Protein AF-A0AAD7RVC2-F1 (afdb_monomer)

pLDDT: mean 73.89, std 21.53, range [32.38, 98.38]

Foldseek 3Di:
DDDPDDDDPDDDPPPPPPDPPPQDPVNVVVPPPPPPPDDPPCVVDVPDDDPVVVVVVVVVVVVVVCCVVCVVCVVCVVVVVCVVALCPDDLVPDDPVCSVVSVVQNPDPVVNVVRPDDPPVNVVVVVVVPPDPD

Organism: NCBI:txid143900

Solvent-accessible surface area (backbone atoms only — not comparable to full-atom values): 8767 Å² total; per-residue (Å²): 138,81,80,80,78,79,80,75,77,78,83,76,77,81,72,80,76,76,72,78,71,80,69,51,82,68,55,64,60,71,72,49,75,87,71,75,86,66,69,58,71,54,76,73,34,88,87,45,75,78,64,59,69,61,53,53,52,52,51,53,50,50,51,51,52,46,54,61,74,46,39,64,57,62,75,42,42,68,67,55,48,40,70,73,47,42,82,79,47,61,55,88,81,42,61,77,90,46,30,64,62,42,51,56,57,56,70,31,69,80,55,54,68,75,68,51,87,71,49,73,64,58,56,59,57,60,66,63,71,75,65,73,84,125

Radius of gyration: 27.3 Å; Cα contacts (8 Å, |Δi|>4): 31; chains: 1; bounding box: 53×58×80 Å

Structure (mmCIF, N/CA/C/O backbone):
data_AF-A0AAD7RVC2-F1
#
_entry.id   AF-A0AAD7RVC2-F1
#
loop_
_atom_site.group_PDB
_atom_site.id
_atom_site.type_symbol
_atom_site.label_atom_id
_atom_site.label_alt_id
_atom_site.label_comp_id
_atom_site.label_asym_id
_atom_site.label_entity_id
_atom_site.label_seq_id
_atom_site.pdbx_PDB_ins_code
_atom_site.Cartn_x
_atom_site.Cartn_y
_atom_site.Cartn_z
_atom_site.occupancy
_atom_site.B_iso_or_equiv
_atom_site.auth_seq_id
_atom_site.auth_comp_id
_atom_site.auth_asym_id
_atom_site.auth_atom_id
_atom_site.pdbx_PDB_model_num
ATOM 1 N N . MET A 1 1 ? -0.220 49.535 37.828 1.00 43.16 1 MET A N 1
ATOM 2 C CA . MET A 1 1 ? -0.982 48.339 37.415 1.00 43.16 1 MET A CA 1
ATOM 3 C C . MET A 1 1 ? -1.502 48.645 36.031 1.00 43.16 1 MET A C 1
ATOM 5 O O . MET A 1 1 ? -2.549 49.263 35.897 1.00 43.16 1 MET A O 1
ATOM 9 N N . ASP A 1 2 ? -0.683 48.342 35.033 1.00 43.41 2 ASP A N 1
ATOM 10 C CA . ASP A 1 2 ? -0.952 48.671 33.641 1.00 43.41 2 ASP A CA 1
ATOM 11 C C . ASP A 1 2 ? -1.855 47.604 33.025 1.00 43.41 2 ASP A C 1
ATOM 13 O O . ASP A 1 2 ? -1.628 46.401 33.162 1.00 43.41 2 ASP A O 1
ATOM 17 N N . VAL A 1 3 ? -2.928 48.071 32.396 1.00 48.81 3 VAL A N 1
ATOM 18 C CA . VAL A 1 3 ? -3.917 47.258 31.695 1.00 48.81 3 VAL A CA 1
ATOM 19 C C . VAL A 1 3 ? -3.242 46.684 30.450 1.00 48.81 3 VAL A C 1
ATOM 21 O O . VAL A 1 3 ? -2.951 47.426 29.512 1.00 48.81 3 VAL A O 1
ATOM 24 N N . LEU A 1 4 ? -2.981 45.372 30.423 1.00 48.66 4 LEU A N 1
ATOM 25 C CA . LEU A 1 4 ? -2.591 44.693 29.187 1.00 48.66 4 LEU A CA 1
ATOM 26 C C . LEU A 1 4 ? -3.752 44.798 28.189 1.00 48.66 4 LEU A C 1
ATOM 28 O O . LEU A 1 4 ? -4.751 4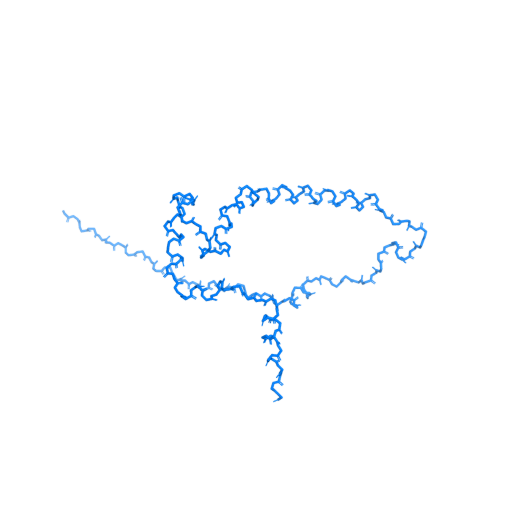4.089 28.299 1.00 48.66 4 LEU A O 1
ATOM 32 N N . SER A 1 5 ? -3.608 45.691 27.211 1.00 46.09 5 SER A N 1
ATOM 33 C CA . SER A 1 5 ? -4.418 45.674 25.995 1.00 46.09 5 SER A CA 1
ATOM 34 C C . SER A 1 5 ? -4.131 44.373 25.251 1.00 46.09 5 SER A C 1
ATOM 36 O O . SER A 1 5 ? -3.031 44.165 24.746 1.00 46.09 5 SER A O 1
ATOM 38 N N . SER A 1 6 ? -5.108 43.468 25.215 1.00 45.41 6 SER A N 1
ATOM 39 C CA . SER A 1 6 ? -5.046 42.277 24.374 1.00 45.41 6 SER A CA 1
ATOM 40 C C . SER A 1 6 ? -5.259 42.693 22.922 1.00 45.41 6 SER A C 1
ATOM 42 O O . SER A 1 6 ? -6.388 42.942 22.493 1.00 45.41 6 SER A O 1
ATOM 44 N N . GLU A 1 7 ? -4.178 42.798 22.161 1.00 41.50 7 GLU A N 1
ATOM 45 C CA . GLU A 1 7 ? -4.259 43.044 20.729 1.00 41.50 7 GLU A CA 1
ATOM 46 C C . GLU A 1 7 ? -4.761 41.767 20.040 1.00 41.50 7 GLU A C 1
ATOM 48 O O . GLU A 1 7 ? -4.089 40.736 20.008 1.00 41.50 7 GLU A O 1
ATOM 53 N N . VAL A 1 8 ? -6.008 41.801 19.566 1.00 46.41 8 VAL A N 1
ATOM 54 C CA . VAL A 1 8 ? -6.623 40.690 18.831 1.00 46.41 8 VAL A CA 1
ATOM 55 C C . VAL A 1 8 ? -5.911 40.573 17.479 1.00 46.41 8 VAL A C 1
ATOM 57 O O . VAL A 1 8 ? -5.953 41.530 16.701 1.00 46.41 8 VAL A O 1
ATOM 60 N N . PRO A 1 9 ? -5.274 39.434 17.150 1.00 44.94 9 PRO A N 1
ATOM 61 C CA . PRO A 1 9 ? -4.581 39.296 15.878 1.00 44.94 9 PRO A CA 1
ATOM 62 C C . PRO A 1 9 ? -5.586 39.405 14.718 1.00 44.94 9 PRO A C 1
ATOM 64 O O . PRO A 1 9 ? -6.698 38.868 14.808 1.00 44.94 9 PRO A O 1
ATOM 67 N N . PRO A 1 10 ? -5.232 40.080 13.610 1.00 41.91 10 PRO A N 1
ATOM 68 C CA . PRO A 1 10 ? -6.150 40.272 12.498 1.00 41.91 10 PRO A CA 1
ATOM 69 C C . PRO A 1 10 ? -6.574 38.917 11.921 1.00 41.91 10 PRO A C 1
ATOM 71 O O . PRO A 1 10 ? -5.740 38.075 11.578 1.00 41.91 10 PRO A O 1
ATOM 74 N N . LYS A 1 11 ? -7.892 38.706 11.793 1.00 45.38 11 LYS A N 1
ATOM 75 C CA . LYS A 1 11 ? -8.468 37.523 11.140 1.00 45.38 11 LYS A CA 1
ATOM 76 C C . LYS A 1 11 ? -7.938 37.434 9.709 1.00 45.38 11 LYS A C 1
ATOM 78 O O . LYS A 1 11 ? -8.370 38.171 8.823 1.00 45.38 11 LYS A O 1
ATOM 83 N N . LYS A 1 12 ? -7.005 36.509 9.485 1.00 44.69 12 LYS A N 1
ATOM 84 C CA . LYS A 1 12 ? -6.476 36.173 8.163 1.00 44.69 12 LYS A CA 1
ATOM 85 C C . LYS A 1 12 ? -7.646 35.667 7.315 1.00 44.69 12 LYS A C 1
ATOM 87 O O . LYS A 1 12 ? -8.194 34.599 7.585 1.00 44.69 12 LYS A O 1
ATOM 92 N N . LYS A 1 13 ? -8.077 36.461 6.329 1.00 44.22 13 LYS A N 1
ATOM 93 C CA . LYS A 1 13 ? -9.063 36.034 5.329 1.00 44.22 13 LYS A CA 1
ATOM 94 C C . LYS A 1 13 ? -8.536 34.746 4.692 1.00 44.22 13 LYS A C 1
ATOM 96 O O . LYS A 1 13 ? -7.493 34.767 4.045 1.00 44.22 13 LYS A O 1
ATOM 101 N N . ARG A 1 14 ? -9.240 33.628 4.896 1.00 37.78 14 ARG A N 1
ATOM 102 C CA . ARG A 1 14 ? -9.062 32.411 4.099 1.00 37.78 14 ARG A CA 1
ATOM 103 C C . ARG A 1 14 ? -9.484 32.760 2.675 1.00 37.78 14 ARG A C 1
ATOM 105 O O . ARG A 1 14 ? -10.665 32.714 2.349 1.00 37.78 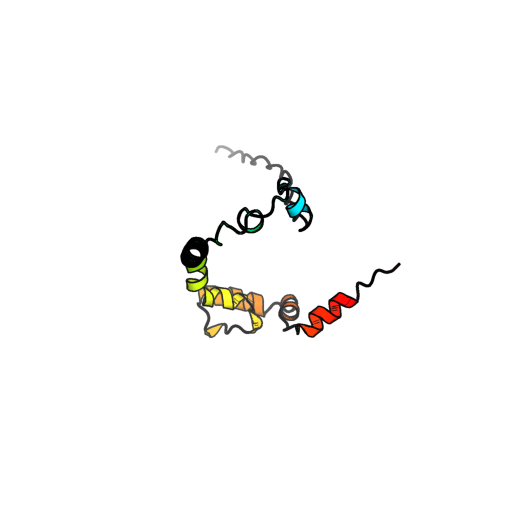14 ARG A O 1
ATOM 112 N N . THR A 1 15 ? -8.534 33.170 1.845 1.00 38.81 15 THR A N 1
ATOM 113 C CA . THR A 1 15 ? -8.695 33.064 0.398 1.00 38.81 15 THR A CA 1
ATOM 114 C C . THR A 1 15 ? -8.865 31.583 0.107 1.00 38.81 15 THR A C 1
ATOM 116 O O . THR A 1 15 ? -8.005 30.783 0.479 1.00 38.81 15 THR A O 1
ATOM 119 N N . GLY A 1 16 ? -10.019 31.214 -0.450 1.00 39.94 16 GLY A N 1
ATOM 120 C CA . GLY A 1 16 ? -10.294 29.853 -0.882 1.00 39.94 16 GLY A CA 1
ATOM 121 C C . GLY A 1 16 ? -9.184 29.415 -1.822 1.00 39.94 16 GLY A C 1
ATOM 122 O O . GLY A 1 16 ? -9.098 29.898 -2.948 1.00 39.94 16 GLY A O 1
ATOM 123 N N . GLY A 1 17 ? -8.301 28.552 -1.322 1.00 32.38 17 GLY A N 1
ATOM 124 C CA . GLY A 1 17 ? -7.421 27.775 -2.169 1.00 32.38 17 GLY A CA 1
ATOM 125 C C . GLY A 1 17 ? -8.327 26.883 -2.993 1.00 32.38 17 GLY A C 1
ATOM 126 O O . GLY A 1 17 ? -8.906 25.936 -2.468 1.00 32.38 17 GLY A O 1
ATOM 127 N N . LEU A 1 18 ? -8.519 27.273 -4.247 1.00 38.38 18 LEU A N 1
ATOM 128 C CA . LEU A 1 18 ? -9.112 26.452 -5.282 1.00 38.38 18 LEU A CA 1
ATOM 129 C C . LEU A 1 18 ? -8.345 25.126 -5.272 1.00 38.38 18 LEU A C 1
ATOM 131 O O . LEU A 1 18 ? -7.165 25.096 -5.620 1.00 38.38 18 LEU A O 1
ATOM 135 N N . PHE A 1 19 ? -8.978 24.053 -4.796 1.00 38.91 19 PHE A N 1
ATOM 136 C CA . PHE A 1 19 ? -8.470 22.711 -5.051 1.00 38.91 19 PHE A CA 1
ATOM 137 C C . PHE A 1 19 ? -8.288 22.608 -6.569 1.00 38.91 19 PHE A C 1
ATOM 139 O O . PHE A 1 19 ? -9.238 22.940 -7.285 1.00 38.91 19 PHE A O 1
ATOM 146 N N . PRO A 1 20 ? -7.110 22.214 -7.088 1.00 42.22 20 PRO A N 1
ATOM 147 C CA . PRO A 1 20 ? -7.002 21.918 -8.502 1.00 42.22 20 PRO A CA 1
ATOM 148 C C . PRO A 1 20 ? -8.021 20.817 -8.773 1.00 42.22 20 PRO A C 1
ATOM 150 O O . PRO A 1 20 ? -7.951 19.743 -8.172 1.00 42.22 20 PRO A O 1
ATOM 153 N N . SER A 1 21 ? -9.017 21.122 -9.602 1.00 52.19 21 SER A N 1
ATOM 154 C CA . SER A 1 21 ? -9.924 20.121 -10.140 1.00 52.19 21 SER A CA 1
ATOM 155 C C . SER A 1 21 ? -9.073 18.973 -10.663 1.00 52.19 21 SER A C 1
ATOM 157 O O . SER A 1 21 ? -8.106 19.218 -11.389 1.00 52.19 21 SER A O 1
ATOM 159 N N . LEU A 1 22 ? -9.402 17.744 -10.264 1.00 44.88 22 LEU A N 1
ATOM 160 C CA . LEU A 1 22 ? -8.828 16.551 -10.867 1.00 44.88 22 LEU A CA 1
ATOM 161 C C . LEU A 1 22 ? -9.040 16.685 -12.374 1.00 44.88 22 LEU A C 1
ATOM 163 O O . LEU A 1 22 ? -10.177 16.641 -12.841 1.00 44.88 22 LEU A O 1
ATOM 167 N N . LEU A 1 23 ? -7.960 16.958 -13.104 1.00 47.38 23 LEU A N 1
ATOM 168 C CA . LEU A 1 23 ? -7.991 17.007 -14.556 1.00 47.38 23 LEU A CA 1
ATOM 169 C C . LEU A 1 23 ? -8.524 15.655 -15.018 1.00 47.38 23 LEU A C 1
ATOM 171 O O . LEU A 1 23 ? -8.030 14.607 -14.585 1.00 47.38 23 LEU A O 1
ATOM 175 N N . SER A 1 24 ? -9.563 15.683 -15.849 1.00 52.81 24 SER A N 1
ATOM 176 C CA . SER A 1 24 ? -10.069 14.470 -16.474 1.00 52.81 24 SER A CA 1
ATOM 177 C C . SER A 1 24 ? -8.911 13.797 -17.217 1.00 52.81 24 SER A C 1
ATOM 179 O O . SER A 1 24 ? -8.012 14.473 -17.721 1.00 52.81 24 SER A O 1
ATOM 181 N N . SER A 1 25 ? -8.915 12.467 -17.345 1.00 44.81 25 SER A N 1
ATOM 182 C CA . SER A 1 25 ? -7.889 11.767 -18.144 1.00 44.81 25 SER A CA 1
ATOM 183 C C . SER A 1 25 ? -7.824 12.275 -19.595 1.00 44.81 25 SER A C 1
ATOM 185 O O . SER A 1 25 ? -6.802 12.128 -20.259 1.00 44.81 25 SER A O 1
ATOM 187 N N . THR A 1 26 ? -8.885 12.934 -20.068 1.00 51.16 26 THR A N 1
ATOM 188 C CA . THR A 1 26 ? -8.928 13.630 -21.359 1.00 51.16 26 THR A CA 1
ATOM 189 C C . THR A 1 26 ? -8.172 14.962 -21.365 1.00 51.16 26 THR A C 1
ATOM 191 O O . THR A 1 26 ? -7.596 15.320 -22.388 1.00 51.16 26 THR A O 1
ATOM 194 N N . ASP A 1 27 ? -8.116 15.680 -20.240 1.00 46.91 27 ASP A N 1
ATOM 195 C CA . ASP A 1 27 ? -7.414 16.967 -20.128 1.00 46.91 27 ASP A CA 1
ATOM 196 C C . ASP A 1 27 ? -5.890 16.785 -20.100 1.00 46.91 27 ASP A C 1
ATOM 198 O O . ASP A 1 27 ? -5.150 17.595 -20.655 1.00 46.91 27 ASP A O 1
ATOM 202 N N . LEU A 1 28 ? -5.407 15.670 -19.540 1.00 45.97 28 LEU A N 1
ATOM 203 C CA . LEU A 1 28 ? -3.991 15.286 -19.604 1.00 45.97 28 LEU A CA 1
ATOM 204 C C . LEU A 1 28 ? -3.512 15.012 -21.038 1.00 45.97 28 LEU A C 1
ATOM 206 O O . LEU A 1 28 ? -2.324 15.161 -21.314 1.00 45.97 28 LEU A O 1
ATOM 210 N N . LEU A 1 29 ? -4.418 14.649 -21.952 1.00 49.31 29 LEU A N 1
ATOM 211 C CA . LEU A 1 29 ? -4.084 14.376 -23.351 1.00 49.31 29 LEU A CA 1
ATOM 212 C C . LEU A 1 29 ? -3.901 15.663 -24.174 1.00 49.31 29 LEU A C 1
ATOM 214 O O . LEU A 1 29 ? -3.151 15.666 -25.147 1.00 49.31 29 LEU A O 1
ATOM 218 N N . LEU A 1 30 ? -4.563 16.756 -23.780 1.00 48.75 30 LEU A N 1
ATOM 219 C CA . 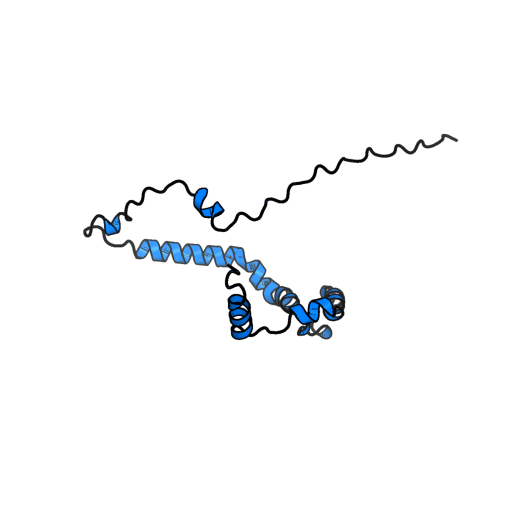LEU A 1 30 ? -4.524 18.046 -24.483 1.00 48.75 30 LEU A CA 1
ATOM 220 C C . LEU A 1 30 ? -3.318 18.916 -24.097 1.00 48.75 30 LEU A C 1
ATOM 222 O O . LEU A 1 30 ? -2.981 19.848 -24.826 1.00 48.75 30 LEU A O 1
ATOM 226 N N . GLN A 1 31 ? -2.647 18.607 -22.983 1.00 44.78 31 GLN A N 1
ATOM 227 C CA . GLN A 1 31 ? -1.419 19.291 -22.559 1.00 44.78 31 GLN A CA 1
ATOM 228 C C . GLN A 1 31 ? -0.140 18.687 -23.163 1.00 44.78 31 GLN A C 1
ATOM 230 O O . GLN A 1 31 ? 0.951 19.229 -22.966 1.00 44.78 31 GLN A O 1
ATOM 235 N N . ILE A 1 32 ? -0.252 17.569 -23.885 1.00 50.03 32 ILE A N 1
ATOM 236 C CA . ILE A 1 32 ? 0.865 16.977 -24.618 1.00 50.03 32 ILE A CA 1
ATOM 237 C C . ILE A 1 32 ? 1.031 17.808 -25.899 1.00 50.03 32 ILE A C 1
ATOM 239 O O . ILE A 1 32 ? 0.067 17.926 -26.660 1.00 50.03 32 ILE A O 1
ATOM 243 N N . PRO A 1 33 ? 2.205 18.417 -26.161 1.00 42.66 33 PRO A N 1
ATOM 244 C CA . PRO A 1 33 ? 2.422 19.120 -27.422 1.00 42.66 33 PRO A CA 1
ATOM 245 C C . PRO A 1 33 ? 2.105 18.154 -28.570 1.00 42.66 33 PRO A C 1
ATOM 247 O O . PRO A 1 33 ? 2.465 16.978 -28.450 1.00 42.66 33 PRO A O 1
ATOM 250 N N . PRO A 1 34 ? 1.442 18.597 -29.658 1.00 44.72 34 PRO A N 1
ATOM 251 C CA . PRO A 1 34 ? 1.103 17.720 -30.767 1.00 44.72 34 PRO A CA 1
ATOM 252 C C . PRO A 1 34 ? 2.405 17.138 -31.300 1.00 44.72 34 PRO A C 1
ATOM 254 O O . PRO A 1 34 ? 3.161 17.799 -32.008 1.00 44.72 34 PRO A O 1
ATOM 257 N N . THR A 1 35 ? 2.704 15.907 -30.897 1.00 49.09 35 THR A N 1
ATOM 258 C CA . THR A 1 35 ? 3.852 15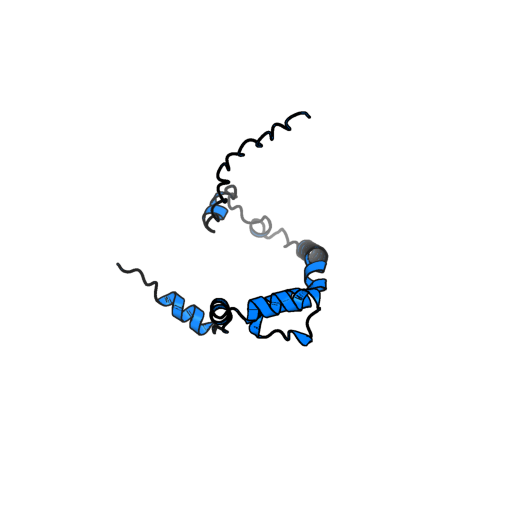.189 -31.411 1.00 49.09 35 THR A CA 1
ATOM 259 C C . THR A 1 35 ? 3.365 14.708 -32.759 1.00 49.09 35 THR A C 1
ATOM 261 O O . THR A 1 35 ? 2.648 13.715 -32.863 1.00 49.09 35 THR A O 1
ATOM 264 N N . ASN A 1 36 ? 3.644 15.516 -33.779 1.00 51.81 36 ASN A N 1
ATOM 265 C CA . ASN A 1 36 ? 3.665 15.123 -35.174 1.00 51.81 36 ASN A CA 1
ATOM 266 C C . ASN A 1 36 ? 4.112 13.662 -35.245 1.00 51.81 36 ASN A C 1
ATOM 268 O O . ASN A 1 36 ? 5.254 13.339 -34.925 1.00 51.81 36 ASN A O 1
ATOM 272 N N . THR A 1 37 ? 3.164 12.788 -35.573 1.00 55.16 37 THR A N 1
ATOM 273 C CA . THR A 1 37 ? 3.326 11.339 -35.605 1.00 55.16 37 THR A CA 1
ATOM 274 C C . THR A 1 37 ? 4.263 10.972 -36.752 1.00 55.16 37 THR A C 1
ATOM 276 O O . THR A 1 37 ? 3.838 10.527 -37.811 1.00 55.16 37 THR A O 1
ATOM 279 N N . SER A 1 38 ? 5.559 11.211 -36.577 1.00 61.56 38 SER A N 1
ATOM 280 C CA . SER A 1 38 ? 6.578 10.524 -37.349 1.00 61.56 38 SER A CA 1
ATOM 281 C C . SER A 1 38 ? 6.767 9.174 -36.672 1.00 61.56 38 SER A C 1
ATOM 283 O O . SER A 1 38 ? 7.100 9.137 -35.485 1.00 61.56 38 SER A O 1
ATOM 285 N N . LEU A 1 39 ? 6.545 8.082 -37.404 1.00 58.41 39 LEU A N 1
ATOM 286 C CA . LEU A 1 39 ? 6.900 6.736 -36.948 1.00 58.41 39 LEU A CA 1
ATOM 287 C C . LEU A 1 39 ? 8.332 6.759 -36.371 1.00 58.41 39 LEU A C 1
ATOM 289 O O . LEU A 1 39 ? 9.178 7.470 -36.919 1.00 58.41 39 LEU A O 1
ATOM 293 N N . PRO A 1 40 ? 8.647 6.073 -35.266 1.00 60.84 40 PRO A N 1
ATOM 294 C CA . PRO A 1 40 ? 10.013 6.031 -34.761 1.00 60.84 40 PRO A CA 1
ATOM 295 C C . PRO A 1 40 ? 10.996 5.593 -35.864 1.00 60.84 40 PRO A C 1
ATOM 297 O O . PRO A 1 40 ? 10.659 4.801 -36.736 1.00 60.84 40 PRO A O 1
ATOM 300 N N . VAL A 1 41 ? 12.222 6.129 -35.847 1.00 59.84 41 VAL A N 1
ATOM 301 C CA . VAL A 1 41 ? 13.226 6.009 -36.934 1.00 59.84 41 VAL A CA 1
ATOM 302 C C . VAL A 1 41 ? 13.464 4.566 -37.422 1.00 59.84 41 VAL A C 1
ATOM 304 O O . VAL A 1 41 ? 13.788 4.362 -38.589 1.00 59.84 41 VAL A O 1
ATOM 307 N N . TRP A 1 42 ? 13.261 3.564 -36.564 1.00 58.72 42 TRP A N 1
ATOM 308 C CA . TRP A 1 42 ? 13.382 2.140 -36.900 1.00 58.72 42 TRP A CA 1
ATOM 309 C C . TRP A 1 42 ? 12.217 1.585 -37.749 1.00 58.72 42 TRP A C 1
ATOM 311 O O . TRP A 1 42 ? 12.395 0.584 -38.432 1.00 58.72 42 TRP A O 1
ATOM 321 N N . GLU A 1 43 ? 11.047 2.231 -37.756 1.00 57.00 43 GLU A N 1
ATOM 322 C CA . GLU A 1 43 ? 9.914 1.904 -38.644 1.00 57.00 43 GLU A CA 1
ATOM 323 C C . GLU A 1 43 ? 10.013 2.616 -39.999 1.00 57.00 43 GLU A C 1
ATOM 325 O O . GLU A 1 43 ? 9.464 2.145 -40.992 1.00 57.00 43 GLU A O 1
ATOM 330 N N . GLN A 1 44 ? 10.725 3.747 -40.064 1.00 60.97 44 GLN A N 1
ATOM 331 C CA . GLN A 1 44 ? 10.881 4.530 -41.297 1.00 60.97 44 GLN A CA 1
ATOM 332 C C . GLN A 1 44 ? 12.009 4.024 -42.198 1.00 60.97 44 GLN A C 1
ATOM 334 O O . GLN A 1 44 ? 12.021 4.321 -43.392 1.00 60.97 44 GLN A O 1
ATOM 339 N N . ASN A 1 45 ? 12.962 3.268 -41.645 1.00 61.44 45 ASN A N 1
ATOM 340 C CA . ASN A 1 45 ? 14.068 2.699 -42.398 1.00 61.44 45 ASN A CA 1
ATOM 341 C C . ASN A 1 45 ? 14.378 1.267 -41.918 1.00 61.44 45 ASN A C 1
ATOM 343 O O . ASN A 1 45 ? 15.017 1.114 -40.875 1.00 61.44 45 ASN A O 1
ATOM 347 N N . PRO A 1 46 ? 14.015 0.218 -42.685 1.00 62.66 46 PRO A N 1
ATOM 348 C CA . PRO A 1 46 ? 14.266 -1.176 -42.304 1.00 62.66 46 PRO A CA 1
ATOM 349 C C . PRO A 1 46 ? 15.762 -1.529 -42.231 1.00 62.66 46 PRO A C 1
ATOM 351 O O . PRO A 1 46 ? 16.113 -2.615 -41.778 1.00 62.66 46 PRO A O 1
ATOM 354 N N . ALA A 1 47 ? 16.654 -0.629 -42.667 1.00 71.12 47 ALA A N 1
ATOM 355 C CA . ALA A 1 47 ? 18.099 -0.789 -42.542 1.00 71.12 47 ALA A CA 1
ATOM 356 C C . ALA A 1 47 ? 18.649 -0.413 -41.155 1.00 71.12 47 ALA A C 1
ATOM 358 O O . ALA A 1 47 ? 19.819 -0.687 -40.891 1.00 71.12 47 ALA A O 1
ATOM 359 N N . VAL A 1 48 ? 17.856 0.221 -40.281 1.00 71.25 48 VAL A N 1
ATOM 360 C CA . VAL A 1 48 ? 18.274 0.559 -38.912 1.00 71.25 48 VAL A CA 1
ATOM 361 C C . VAL A 1 48 ? 17.758 -0.523 -37.958 1.00 71.25 48 VAL A C 1
ATOM 363 O O . VAL A 1 48 ? 16.551 -0.600 -37.730 1.00 71.25 48 VAL A O 1
ATOM 366 N N . PRO A 1 49 ? 18.637 -1.363 -37.380 1.00 81.38 49 PRO A N 1
ATOM 367 C CA . PRO A 1 49 ? 18.222 -2.399 -36.442 1.00 81.38 49 PRO A CA 1
ATOM 368 C C . PRO A 1 49 ? 17.591 -1.800 -35.181 1.00 81.38 49 PRO A C 1
ATOM 370 O O . PRO A 1 49 ? 18.012 -0.745 -34.698 1.00 81.38 49 PRO A O 1
ATOM 373 N N . PHE A 1 50 ? 16.613 -2.503 -34.606 1.00 83.12 50 PHE A N 1
ATOM 374 C CA . PHE A 1 50 ? 16.047 -2.144 -33.307 1.00 83.12 50 PHE A CA 1
ATOM 375 C C . PHE A 1 50 ? 17.147 -2.135 -32.222 1.00 83.12 50 PHE A C 1
ATOM 377 O O . PHE A 1 50 ? 17.900 -3.108 -32.117 1.00 83.12 50 PHE A O 1
ATOM 384 N N . PRO A 1 51 ? 17.254 -1.082 -31.388 1.00 87.56 51 PRO A N 1
ATOM 385 C CA . PRO A 1 51 ? 18.346 -0.935 -30.427 1.00 87.56 51 PRO A CA 1
ATOM 386 C C . PRO A 1 51 ? 18.084 -1.727 -29.134 1.00 87.56 51 PRO A C 1
ATOM 388 O O . PRO A 1 51 ? 18.004 -1.152 -28.049 1.00 87.56 51 PRO A O 1
ATOM 391 N N . ALA A 1 52 ? 17.956 -3.052 -29.246 1.00 91.31 52 ALA A N 1
ATOM 392 C CA . ALA A 1 52 ? 17.588 -3.941 -28.140 1.00 91.31 52 ALA A CA 1
ATOM 393 C C . ALA A 1 52 ? 18.471 -3.759 -26.896 1.00 91.31 52 ALA A C 1
ATOM 395 O O . ALA A 1 52 ? 17.955 -3.672 -25.785 1.00 91.31 52 ALA A O 1
ATOM 396 N N . GLU A 1 53 ? 19.785 -3.632 -27.084 1.00 93.50 53 GLU A N 1
ATOM 397 C CA . GLU A 1 53 ? 20.753 -3.453 -25.994 1.00 93.50 53 GLU A CA 1
ATOM 398 C C . GLU A 1 53 ? 20.477 -2.181 -25.182 1.00 93.50 53 GLU A C 1
ATOM 400 O O . GLU A 1 53 ? 20.411 -2.235 -23.955 1.00 93.50 53 GLU A O 1
ATOM 405 N N . LYS A 1 54 ? 20.209 -1.055 -25.858 1.00 92.56 54 LYS A N 1
ATOM 406 C CA . LYS A 1 54 ? 19.873 0.214 -25.193 1.00 92.56 54 LYS A CA 1
ATOM 407 C C . LYS A 1 54 ? 18.541 0.135 -24.454 1.00 92.56 54 LYS A C 1
ATOM 409 O O . LYS A 1 54 ? 18.384 0.742 -23.400 1.00 92.56 54 LYS A O 1
ATOM 414 N N . CYS A 1 55 ? 17.570 -0.597 -25.000 1.00 96.25 55 CYS A N 1
ATOM 415 C CA . CYS A 1 55 ? 16.290 -0.813 -24.328 1.00 96.25 55 CYS A CA 1
ATOM 416 C C . CYS A 1 55 ? 16.457 -1.649 -23.054 1.00 96.25 55 CYS A C 1
ATOM 418 O O . CYS A 1 55 ? 15.879 -1.303 -22.028 1.00 96.25 55 CYS A O 1
ATOM 420 N N . VAL A 1 56 ? 17.260 -2.716 -23.101 1.00 96.94 56 VAL A N 1
ATOM 421 C CA . VAL A 1 56 ? 17.569 -3.540 -21.922 1.00 96.94 56 VAL A CA 1
ATOM 422 C C . VAL A 1 56 ? 18.281 -2.708 -20.855 1.00 96.94 56 VAL A C 1
ATOM 424 O O . VAL A 1 56 ? 17.868 -2.729 -19.697 1.00 96.94 56 VAL A O 1
ATOM 427 N N . GLU A 1 57 ? 19.286 -1.922 -21.243 1.00 97.88 57 GLU A N 1
ATOM 428 C CA . GLU A 1 57 ? 19.992 -1.011 -20.335 1.00 97.88 57 GLU A CA 1
ATOM 429 C C . GLU A 1 57 ? 19.030 -0.012 -19.673 1.00 97.88 57 GLU A C 1
ATOM 431 O O . GLU A 1 57 ? 19.014 0.122 -18.448 1.00 97.88 57 GLU A O 1
ATOM 436 N N . ALA A 1 58 ? 18.164 0.632 -20.461 1.00 97.56 58 ALA A N 1
ATOM 437 C CA . ALA A 1 58 ? 17.179 1.578 -19.947 1.00 97.56 58 ALA A CA 1
ATOM 438 C C . ALA A 1 58 ? 16.187 0.927 -18.966 1.00 97.56 58 ALA A C 1
ATOM 440 O O . ALA A 1 58 ? 15.822 1.540 -17.960 1.00 97.56 58 ALA A O 1
ATOM 441 N N . LEU A 1 59 ? 15.761 -0.314 -19.225 1.00 98.31 59 LEU A N 1
ATOM 442 C CA . LEU A 1 59 ? 14.867 -1.057 -18.333 1.00 98.31 59 LEU A CA 1
ATOM 443 C C . LEU A 1 59 ? 15.550 -1.437 -17.015 1.00 98.31 59 LEU A C 1
ATOM 445 O O . LEU A 1 59 ? 14.936 -1.292 -15.956 1.00 98.31 59 LEU A O 1
ATOM 449 N N . GLU A 1 60 ? 16.809 -1.873 -17.051 1.00 98.38 60 GLU A N 1
ATOM 450 C CA . GLU A 1 60 ? 17.563 -2.180 -15.830 1.00 98.38 60 GLU A CA 1
ATOM 451 C C . GLU A 1 60 ? 17.836 -0.917 -15.002 1.00 98.38 60 GLU A C 1
ATOM 453 O O . GLU A 1 60 ? 17.655 -0.930 -13.781 1.00 98.38 60 GLU A O 1
ATOM 458 N N . MET A 1 61 ? 18.156 0.209 -15.649 1.00 98.19 61 MET A N 1
ATOM 459 C CA . MET A 1 61 ? 18.251 1.506 -14.970 1.00 98.19 61 MET A CA 1
ATOM 460 C C . MET A 1 61 ? 16.924 1.903 -14.315 1.00 98.19 61 MET A C 1
ATOM 462 O O . MET A 1 61 ? 16.894 2.272 -13.140 1.00 98.19 61 MET A O 1
ATOM 466 N N . LEU A 1 62 ? 15.809 1.794 -15.043 1.00 98.19 62 LEU A N 1
ATOM 467 C CA . LEU A 1 62 ? 14.486 2.137 -14.519 1.00 98.19 62 LEU A CA 1
ATOM 468 C C . LEU A 1 62 ? 14.104 1.260 -13.319 1.00 98.19 62 LEU A C 1
ATOM 470 O O . LEU A 1 62 ? 13.568 1.756 -12.325 1.00 98.19 62 LEU A O 1
ATOM 474 N N . LYS A 1 63 ? 14.410 -0.036 -13.390 1.00 97.69 63 LYS A N 1
ATOM 475 C CA . LYS A 1 63 ? 14.201 -0.991 -12.300 1.00 97.69 63 LYS A CA 1
ATOM 476 C C . LYS A 1 63 ? 15.040 -0.639 -11.073 1.00 97.69 63 LYS A C 1
ATOM 478 O O . LYS A 1 63 ? 14.511 -0.673 -9.961 1.00 97.69 63 LYS A O 1
ATOM 483 N N . ALA A 1 64 ? 16.307 -0.267 -11.253 1.00 97.69 64 ALA A N 1
ATOM 484 C CA . ALA A 1 64 ? 17.164 0.185 -10.158 1.00 97.69 64 ALA A CA 1
ATOM 485 C C . ALA A 1 64 ? 16.603 1.455 -9.495 1.00 97.69 64 ALA A C 1
ATOM 487 O O . ALA A 1 64 ? 16.468 1.509 -8.270 1.00 97.69 64 ALA A O 1
ATOM 488 N N . GLU A 1 65 ? 16.175 2.430 -10.298 1.00 98.00 65 GLU A N 1
ATOM 489 C CA . GLU A 1 65 ? 15.534 3.661 -9.826 1.00 98.00 65 GLU A CA 1
ATOM 490 C C . GLU A 1 65 ? 14.232 3.392 -9.061 1.00 98.00 65 GLU A C 1
ATOM 492 O O . GLU A 1 65 ? 13.970 4.015 -8.030 1.00 98.00 65 GLU A O 1
ATOM 497 N N . PHE A 1 66 ? 13.399 2.453 -9.518 1.00 97.44 66 PHE A N 1
ATOM 498 C CA . PHE A 1 66 ? 12.220 2.017 -8.762 1.00 97.44 66 PHE A CA 1
ATOM 499 C C . PHE A 1 66 ? 12.600 1.335 -7.449 1.00 97.44 66 PHE A C 1
ATOM 501 O O . PHE A 1 66 ? 12.003 1.639 -6.416 1.00 97.44 66 PHE A O 1
ATOM 508 N N . GLY A 1 67 ? 13.620 0.477 -7.453 1.00 96.44 67 GLY A N 1
ATOM 509 C CA . GLY A 1 67 ? 14.122 -0.158 -6.237 1.00 96.44 67 GLY A CA 1
ATOM 510 C C . GLY A 1 67 ? 14.571 0.860 -5.185 1.00 96.44 67 GLY A C 1
ATOM 511 O O . GLY A 1 67 ? 14.288 0.688 -4.001 1.00 96.44 67 GLY A O 1
ATOM 512 N N . VAL A 1 68 ? 15.220 1.951 -5.603 1.00 96.88 68 VAL A N 1
ATOM 513 C CA . VAL A 1 68 ? 15.615 3.043 -4.701 1.00 96.88 68 VAL A CA 1
ATOM 514 C C . VAL A 1 68 ? 14.399 3.845 -4.240 1.00 96.88 68 VAL A C 1
ATOM 516 O O . VAL A 1 68 ? 14.185 3.968 -3.032 1.00 96.88 68 VAL A O 1
ATOM 519 N N . ARG A 1 69 ? 13.577 4.347 -5.171 1.00 96.12 69 ARG A N 1
ATOM 520 C CA . ARG A 1 69 ? 12.430 5.218 -4.859 1.00 96.12 69 ARG A CA 1
ATOM 521 C C . ARG A 1 69 ? 11.384 4.543 -3.974 1.00 96.12 69 ARG A C 1
ATOM 523 O O . ARG A 1 69 ? 10.829 5.188 -3.090 1.00 96.12 69 ARG A O 1
ATOM 530 N N . PHE A 1 70 ? 11.141 3.249 -4.167 1.00 95.62 70 PHE A N 1
ATOM 531 C CA . PHE A 1 70 ? 10.120 2.497 -3.431 1.00 95.62 70 PHE A CA 1
ATOM 532 C C . PHE A 1 70 ? 10.677 1.650 -2.284 1.00 95.62 70 PHE A C 1
ATOM 534 O O . PHE A 1 70 ? 9.936 0.873 -1.673 1.00 95.62 70 PHE A O 1
ATOM 541 N N . ARG A 1 71 ? 11.962 1.811 -1.946 1.00 96.00 71 ARG A N 1
ATOM 542 C CA . ARG A 1 71 ? 12.589 1.100 -0.825 1.00 96.00 71 ARG A CA 1
ATOM 543 C C . ARG A 1 71 ? 11.833 1.329 0.476 1.00 96.00 71 ARG A C 1
ATOM 545 O O . ARG A 1 71 ? 11.551 0.378 1.194 1.00 96.00 71 ARG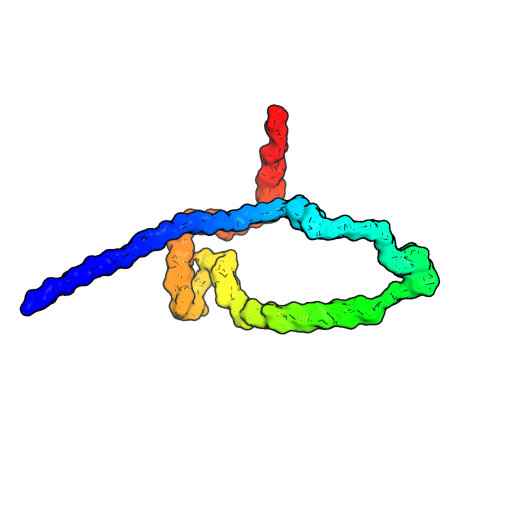 A O 1
ATOM 552 N N . GLN A 1 72 ? 11.481 2.581 0.762 1.00 94.25 72 GLN A N 1
ATOM 553 C CA . GLN A 1 72 ? 10.827 2.921 2.021 1.00 94.25 72 GLN A CA 1
ATOM 554 C C . GLN A 1 72 ? 9.424 2.310 2.117 1.00 94.25 72 GLN A C 1
ATOM 556 O O . GLN A 1 72 ? 9.035 1.864 3.191 1.00 94.25 72 GLN A O 1
ATOM 561 N N . LEU A 1 73 ? 8.694 2.202 1.001 1.00 92.94 73 LEU A N 1
ATOM 562 C CA . LEU A 1 73 ? 7.405 1.504 0.984 1.00 92.94 73 LEU A CA 1
ATOM 563 C C . LEU A 1 73 ? 7.568 0.015 1.299 1.00 92.94 73 LEU A C 1
ATOM 565 O O . LEU A 1 73 ? 6.762 -0.534 2.035 1.00 92.94 73 LEU A O 1
ATOM 569 N N . HIS A 1 74 ? 8.628 -0.625 0.792 1.00 92.69 74 HIS A N 1
ATOM 570 C CA . HIS A 1 74 ? 8.932 -2.018 1.127 1.00 92.69 74 HIS A CA 1
ATOM 571 C C . HIS A 1 74 ? 9.306 -2.193 2.599 1.00 92.69 74 HIS A C 1
ATOM 573 O O . HIS A 1 74 ? 8.846 -3.139 3.233 1.00 92.69 74 HIS A O 1
ATOM 579 N N . VAL A 1 75 ? 10.117 -1.280 3.142 1.00 95.19 75 VAL A N 1
ATOM 580 C CA . VAL A 1 75 ? 10.503 -1.295 4.561 1.00 95.19 75 VAL A CA 1
ATOM 581 C C . VAL A 1 75 ? 9.270 -1.200 5.458 1.00 95.19 75 VAL A C 1
ATOM 583 O O . VAL A 1 75 ? 9.194 -1.938 6.431 1.00 95.19 75 VAL A O 1
ATOM 586 N N . ASN A 1 76 ? 8.295 -0.360 5.095 1.00 92.31 76 ASN A N 1
ATOM 587 C CA . ASN A 1 76 ? 7.078 -0.137 5.884 1.00 92.31 76 ASN A CA 1
ATOM 588 C C . ASN A 1 76 ? 5.872 -0.943 5.371 1.00 92.31 76 ASN A C 1
ATOM 590 O O . ASN A 1 76 ? 4.719 -0.598 5.630 1.00 92.31 76 ASN A O 1
ATOM 594 N N . ALA A 1 77 ? 6.103 -1.987 4.568 1.00 92.31 77 ALA A N 1
ATOM 595 C CA . ALA A 1 77 ? 5.018 -2.698 3.897 1.00 92.31 77 ALA A CA 1
ATOM 596 C C . ALA A 1 77 ? 4.069 -3.379 4.891 1.00 92.31 77 ALA A C 1
ATOM 598 O O . ALA A 1 77 ? 2.887 -3.539 4.592 1.00 92.31 77 ALA A O 1
ATOM 599 N N . LYS A 1 78 ? 4.575 -3.792 6.058 1.00 90.31 78 LYS A N 1
ATOM 600 C CA . LYS A 1 78 ? 3.762 -4.424 7.101 1.00 90.31 78 LYS A CA 1
ATOM 601 C C . LYS A 1 78 ? 2.828 -3.409 7.748 1.00 90.31 78 LYS A C 1
ATOM 603 O O . LYS A 1 78 ? 1.637 -3.672 7.848 1.00 90.31 78 LYS A O 1
ATOM 608 N N . GLU A 1 79 ? 3.352 -2.243 8.101 1.00 91.56 79 GLU A N 1
ATOM 609 C CA . GLU A 1 79 ? 2.609 -1.138 8.699 1.00 91.56 79 GLU A CA 1
ATOM 610 C C . GLU A 1 79 ? 1.558 -0.609 7.720 1.00 91.56 79 GLU A C 1
ATOM 612 O O . GLU A 1 79 ? 0.395 -0.473 8.080 1.00 91.56 79 GLU A O 1
ATOM 617 N N . ILE A 1 80 ? 1.925 -0.410 6.448 1.00 91.69 80 ILE A N 1
ATOM 618 C CA . ILE A 1 80 ? 0.987 0.007 5.393 1.00 91.69 80 ILE A CA 1
ATOM 619 C C . ILE A 1 80 ? -0.155 -1.011 5.238 1.00 91.69 80 ILE A C 1
ATOM 621 O O . ILE A 1 80 ? -1.310 -0.626 5.056 1.00 91.69 80 ILE A O 1
ATOM 625 N N . ARG A 1 81 ? 0.143 -2.314 5.330 1.00 90.94 81 ARG A N 1
ATOM 626 C CA . ARG A 1 81 ? -0.865 -3.379 5.201 1.00 90.94 81 ARG A CA 1
ATOM 627 C C . ARG A 1 81 ? -1.888 -3.393 6.332 1.00 90.94 81 ARG A C 1
ATOM 629 O O . ARG A 1 81 ? -3.018 -3.793 6.063 1.00 90.94 81 ARG A O 1
ATOM 636 N N . LEU A 1 82 ? -1.544 -2.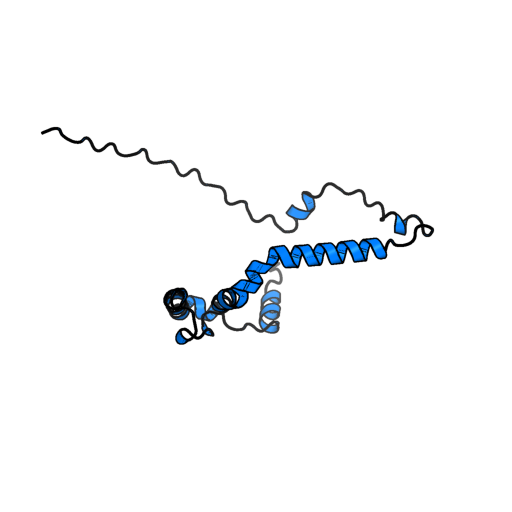927 7.537 1.00 92.69 82 LEU A N 1
ATOM 637 C CA . LEU A 1 82 ? -2.509 -2.801 8.640 1.00 92.69 82 LEU A CA 1
ATOM 638 C C . LEU A 1 82 ? -3.698 -1.918 8.238 1.00 92.69 82 LEU A C 1
ATOM 640 O O . LEU A 1 82 ? -4.839 -2.213 8.575 1.00 92.69 82 LEU A O 1
ATOM 644 N N . PHE A 1 83 ? -3.440 -0.883 7.438 1.00 91.12 83 PHE A N 1
ATOM 645 C CA . PHE A 1 83 ? -4.453 0.071 6.991 1.00 91.12 83 PHE A CA 1
ATOM 646 C C . PHE A 1 83 ? -5.066 -0.274 5.628 1.00 91.12 83 PHE A C 1
ATOM 648 O O . PHE A 1 83 ? -6.021 0.376 5.207 1.00 91.12 83 PHE A O 1
ATOM 655 N N . GLN A 1 84 ? -4.565 -1.307 4.937 1.00 89.56 84 GLN A N 1
ATOM 656 C CA . GLN A 1 84 ? -5.175 -1.795 3.695 1.00 89.56 84 GLN A CA 1
ATOM 657 C C . GLN A 1 84 ? -6.557 -2.407 3.962 1.00 89.56 84 GLN A C 1
ATOM 659 O O . GLN A 1 84 ? -7.479 -2.228 3.168 1.00 89.56 84 GLN A O 1
ATOM 664 N N . ASN A 1 85 ? -6.696 -3.133 5.070 1.00 90.56 85 ASN A N 1
ATOM 665 C CA . ASN A 1 85 ? -7.986 -3.537 5.609 1.00 90.56 85 ASN A CA 1
ATOM 666 C C . ASN A 1 85 ? -7.877 -3.614 7.142 1.00 90.56 85 ASN A C 1
ATOM 668 O O . ASN A 1 85 ? -7.451 -4.645 7.669 1.00 90.56 85 ASN A O 1
ATOM 672 N N . PRO A 1 86 ? -8.261 -2.546 7.862 1.00 92.56 86 PRO A N 1
ATOM 673 C CA . PRO A 1 86 ? -8.109 -2.503 9.310 1.00 92.56 86 PRO A CA 1
ATOM 674 C C . PRO A 1 86 ? -8.986 -3.538 10.018 1.00 92.56 86 PRO A C 1
ATOM 676 O O . PRO A 1 86 ? -8.632 -3.952 11.109 1.00 92.56 86 PRO A O 1
ATOM 679 N N . PHE A 1 87 ? -10.076 -4.024 9.410 1.00 92.88 87 PHE A N 1
ATOM 680 C CA . PHE A 1 87 ? -11.014 -4.974 10.031 1.00 92.88 87 PHE A CA 1
ATOM 681 C C . PHE A 1 87 ? -10.515 -6.420 10.093 1.00 92.88 87 PHE A C 1
ATOM 683 O O . PHE A 1 87 ? -11.126 -7.242 10.771 1.00 92.88 87 PHE A O 1
ATOM 690 N N . VAL A 1 88 ? -9.438 -6.742 9.374 1.00 91.38 88 VAL A N 1
ATOM 691 C CA . VAL A 1 88 ? -8.791 -8.067 9.423 1.00 91.38 88 VAL A CA 1
ATOM 692 C C . VAL A 1 88 ? -7.425 -8.023 10.107 1.00 91.38 88 VAL A C 1
ATOM 694 O O . VAL A 1 88 ? -6.769 -9.056 10.212 1.00 91.38 88 VAL A O 1
ATOM 697 N N . ALA A 1 89 ? -6.977 -6.840 10.535 1.00 92.62 89 ALA A N 1
ATOM 698 C CA . ALA A 1 89 ? -5.733 -6.678 11.268 1.00 92.62 89 ALA A CA 1
ATOM 699 C C . ALA A 1 89 ? -5.917 -7.113 12.729 1.00 92.62 89 ALA A C 1
ATOM 701 O O . ALA A 1 89 ? -6.896 -6.736 13.374 1.00 92.62 89 ALA A O 1
ATOM 702 N N . ASP A 1 90 ? -4.959 -7.875 13.253 1.00 94.12 90 ASP A N 1
ATOM 703 C CA . ASP A 1 90 ? -4.900 -8.190 14.677 1.00 94.12 90 ASP A CA 1
ATOM 704 C C . ASP A 1 90 ? -4.322 -6.988 15.441 1.00 94.12 90 ASP A C 1
ATOM 706 O O . ASP A 1 90 ? -3.196 -6.551 15.180 1.00 94.12 90 ASP A O 1
ATOM 710 N N . ILE A 1 91 ? -5.114 -6.423 16.357 1.00 94.12 91 ILE A N 1
ATOM 711 C CA . ILE A 1 91 ? -4.708 -5.272 17.170 1.00 94.12 91 ILE A CA 1
ATOM 712 C C . ILE A 1 91 ? -3.582 -5.674 18.128 1.00 94.12 91 ILE A C 1
ATOM 714 O O . ILE A 1 91 ? -2.651 -4.893 18.321 1.00 94.12 91 ILE A O 1
ATOM 718 N N . ASP A 1 92 ? -3.619 -6.883 18.689 1.00 94.00 92 ASP A N 1
ATOM 719 C CA . ASP A 1 92 ? -2.663 -7.305 19.716 1.00 94.00 92 ASP A CA 1
ATOM 720 C C . ASP A 1 92 ? -1.268 -7.571 19.123 1.00 94.00 92 ASP A C 1
ATOM 722 O O . ASP A 1 92 ? -0.251 -7.375 19.793 1.00 94.00 92 ASP A O 1
ATOM 726 N N . GLU A 1 93 ? -1.201 -7.950 17.842 1.00 93.50 93 GLU A N 1
ATOM 727 C CA . GLU A 1 93 ? 0.056 -8.137 17.104 1.00 93.50 93 GLU A CA 1
ATOM 728 C C . GLU A 1 93 ? 0.625 -6.833 16.514 1.00 93.50 93 GLU A C 1
ATOM 730 O O . GLU A 1 93 ? 1.804 -6.775 16.137 1.00 93.50 93 GLU A O 1
ATOM 735 N N . ALA A 1 94 ? -0.180 -5.770 16.418 1.00 93.56 94 ALA A N 1
ATOM 736 C CA . ALA A 1 94 ? 0.263 -4.486 15.885 1.00 93.56 94 ALA A CA 1
ATOM 737 C C . ALA A 1 94 ? 1.211 -3.759 16.855 1.00 93.56 94 ALA A C 1
ATOM 739 O O . ALA A 1 94 ? 1.124 -3.890 18.077 1.00 93.56 94 ALA A O 1
ATOM 740 N N . GLN A 1 95 ? 2.107 -2.926 16.310 1.00 94.31 95 GLN A N 1
ATOM 741 C CA . GLN A 1 95 ? 2.946 -2.050 17.136 1.00 94.31 95 GLN A CA 1
ATOM 742 C C . GLN A 1 95 ? 2.064 -1.163 18.033 1.00 94.31 95 GLN A C 1
ATOM 744 O O . GLN A 1 95 ? 1.094 -0.592 17.524 1.00 94.31 95 GLN A O 1
ATOM 749 N N . PRO A 1 96 ? 2.417 -0.958 19.319 1.00 95.56 96 PRO A N 1
ATOM 750 C CA . PRO A 1 96 ? 1.603 -0.182 20.261 1.00 95.56 96 PRO A CA 1
ATOM 751 C C . PRO A 1 96 ? 1.219 1.218 19.766 1.00 95.56 96 PRO A C 1
ATOM 753 O O . PRO A 1 96 ? 0.146 1.718 20.089 1.00 95.56 96 PRO A O 1
ATOM 756 N N . SER A 1 97 ? 2.065 1.838 18.938 1.00 95.31 97 SER A N 1
ATOM 757 C CA . SER A 1 97 ? 1.802 3.145 18.327 1.00 95.31 97 SER A CA 1
ATOM 758 C C . SER A 1 97 ? 0.587 3.172 17.394 1.00 95.31 97 SER A C 1
ATOM 760 O O . SER A 1 97 ? 0.044 4.247 17.173 1.00 95.31 97 SER A O 1
ATOM 762 N N . TYR A 1 98 ? 0.170 2.026 16.850 1.00 95.56 98 TYR A N 1
ATOM 763 C CA . TYR A 1 98 ? -0.951 1.915 15.910 1.00 95.56 98 TYR A CA 1
ATOM 764 C C . TYR A 1 98 ? -2.193 1.256 16.516 1.00 95.56 98 TYR A C 1
ATOM 766 O O . TYR A 1 98 ? -3.261 1.327 15.919 1.00 95.56 98 TYR A O 1
ATOM 774 N N . GLN A 1 99 ? -2.090 0.628 17.693 1.00 96.56 99 GLN A N 1
ATOM 775 C CA . GLN A 1 99 ? -3.201 -0.134 18.280 1.00 96.56 99 GLN A CA 1
ATOM 776 C C . GLN A 1 99 ? -4.440 0.730 18.533 1.00 96.56 99 GLN A C 1
ATOM 778 O O . GLN A 1 99 ? -5.556 0.301 18.256 1.00 96.56 99 GLN A O 1
ATOM 783 N N . PHE A 1 100 ? -4.248 1.963 19.010 1.00 96.81 100 PHE A N 1
ATOM 784 C CA . PHE A 1 100 ? -5.358 2.885 19.252 1.00 96.81 100 PHE A CA 1
ATOM 785 C C . PHE A 1 100 ? -6.053 3.302 17.946 1.00 96.81 100 PHE A C 1
ATOM 787 O O . PHE A 1 100 ? -7.273 3.231 17.857 1.00 96.81 100 PHE A O 1
ATOM 794 N N . GLU A 1 101 ? -5.280 3.649 16.913 1.00 95.38 101 GLU A N 1
ATOM 795 C CA . GLU A 1 101 ? -5.815 4.021 15.596 1.00 95.38 101 GLU A CA 1
ATOM 796 C C . GLU A 1 101 ? -6.565 2.852 14.940 1.00 95.38 101 GLU A C 1
ATOM 798 O O . GLU A 1 101 ? -7.655 3.027 14.395 1.00 95.38 101 GLU A O 1
ATOM 803 N N . LEU A 1 102 ? -6.028 1.631 15.043 1.00 96.19 102 LEU A N 1
ATOM 804 C CA . LEU A 1 102 ? -6.705 0.429 14.558 1.00 96.19 102 LEU A CA 1
ATOM 805 C C . LEU A 1 102 ? -8.008 0.166 15.314 1.00 96.19 102 LEU A C 1
ATOM 807 O O . LEU A 1 102 ? -9.016 -0.131 14.678 1.00 96.19 102 LEU A O 1
ATOM 811 N N . ALA A 1 103 ? -8.017 0.318 16.640 1.00 96.06 103 ALA A N 1
ATOM 812 C CA . ALA A 1 103 ? -9.228 0.161 17.438 1.00 96.06 103 ALA A CA 1
ATOM 813 C C . ALA A 1 103 ? -10.312 1.178 17.038 1.00 96.06 103 ALA A C 1
ATOM 815 O O . ALA A 1 103 ? -11.478 0.810 16.892 1.00 96.06 103 ALA A O 1
ATOM 816 N N . GLU A 1 104 ? -9.935 2.438 16.800 1.00 95.69 104 GLU A N 1
ATOM 817 C CA . GLU A 1 104 ? -10.859 3.473 16.322 1.00 95.69 104 GLU A CA 1
ATOM 818 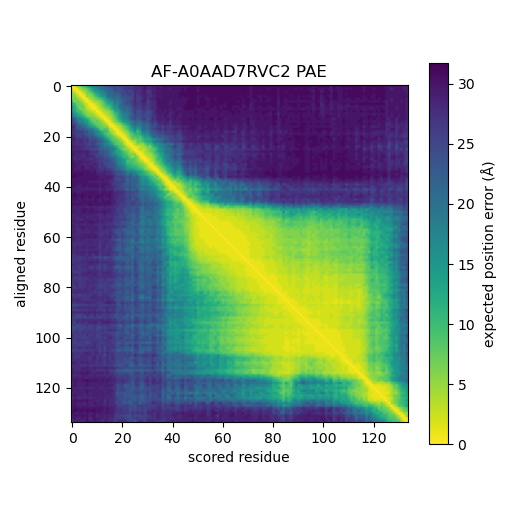C C . GLU A 1 104 ? -11.445 3.132 14.945 1.00 95.69 104 GLU A C 1
ATOM 820 O O . GLU A 1 104 ? -12.660 3.229 14.752 1.00 95.69 104 GLU A O 1
ATOM 825 N N . LEU A 1 105 ? -10.611 2.685 13.999 1.00 95.06 105 LEU A N 1
ATOM 826 C CA . LEU A 1 105 ? -11.059 2.285 12.661 1.00 95.06 105 LEU A CA 1
ATOM 827 C C . LEU A 1 105 ? -11.982 1.061 12.702 1.00 95.06 105 LEU A C 1
ATOM 829 O O . LEU A 1 105 ? -13.026 1.059 12.045 1.00 95.06 105 LEU A O 1
ATOM 833 N N . GLN A 1 106 ? -11.628 0.037 13.483 1.00 94.44 106 GLN A N 1
ATOM 834 C CA . GLN A 1 106 ? -12.413 -1.194 13.609 1.00 94.44 106 GLN A CA 1
ATOM 835 C C . GLN A 1 106 ? -13.765 -0.976 14.304 1.00 94.44 106 GLN A C 1
ATOM 837 O O . GLN A 1 106 ? -14.717 -1.707 14.029 1.00 94.44 106 GLN A O 1
ATOM 842 N N . ASN A 1 107 ? -13.871 0.044 15.159 1.00 94.75 107 ASN A N 1
ATOM 843 C CA . ASN A 1 107 ? -15.112 0.422 15.837 1.00 94.75 107 ASN A CA 1
ATOM 844 C C . ASN A 1 107 ? -16.046 1.300 14.971 1.00 94.75 107 ASN A C 1
ATOM 846 O O . ASN A 1 107 ? -17.107 1.724 15.429 1.00 94.75 107 ASN A O 1
ATOM 850 N N . CYS A 1 108 ? -15.671 1.607 13.725 1.00 93.56 108 CYS A N 1
ATOM 851 C CA . CYS A 1 108 ? -16.477 2.421 12.818 1.00 93.56 108 CYS A CA 1
ATOM 852 C C . CYS A 1 108 ? -17.322 1.552 11.870 1.00 93.56 108 CYS A C 1
ATOM 854 O O . CYS A 1 108 ? -16.868 1.139 10.799 1.00 93.56 108 CYS A O 1
ATOM 856 N N . ASP A 1 109 ? -18.591 1.329 12.226 1.00 88.56 109 ASP A N 1
ATOM 857 C CA . ASP A 1 109 ? -19.526 0.517 11.428 1.00 88.56 109 ASP A CA 1
ATOM 858 C C . ASP A 1 109 ? -19.738 1.054 10.003 1.00 88.56 109 ASP A C 1
ATOM 860 O O . ASP A 1 109 ? -19.887 0.277 9.062 1.00 88.56 109 ASP A O 1
ATOM 864 N N . VAL A 1 110 ? -19.684 2.379 9.820 1.00 88.81 110 VAL A N 1
ATOM 865 C CA . VAL A 1 110 ? -19.808 3.025 8.499 1.00 88.81 110 VAL A CA 1
ATOM 866 C C . VAL A 1 110 ? -18.678 2.595 7.564 1.00 88.81 110 VAL A C 1
ATOM 868 O O . VAL A 1 110 ? -18.900 2.386 6.373 1.00 88.81 110 VAL A O 1
ATOM 871 N N . LEU A 1 111 ? -17.460 2.452 8.096 1.00 86.12 111 LEU A N 1
ATOM 872 C CA . LEU A 1 111 ? -16.311 2.016 7.308 1.00 86.12 111 LEU A CA 1
ATOM 873 C C . LEU A 1 111 ? -16.364 0.514 7.035 1.00 86.12 111 LEU A C 1
ATOM 875 O O . LEU A 1 111 ? -15.960 0.087 5.959 1.00 86.12 111 LEU A O 1
ATOM 879 N N . LYS A 1 112 ? -16.906 -0.292 7.949 1.00 87.12 112 LYS A N 1
ATOM 880 C CA . LYS A 1 112 ? -16.918 -1.759 7.837 1.00 87.12 112 LYS A CA 1
ATOM 881 C C . LYS A 1 112 ? -17.518 -2.266 6.528 1.00 87.12 112 LYS A C 1
ATOM 883 O O . LYS A 1 112 ? -16.987 -3.196 5.922 1.00 87.12 112 LYS A O 1
ATOM 888 N N . ASP A 1 113 ? -18.587 -1.628 6.065 1.00 84.31 113 ASP A N 1
ATOM 889 C CA . ASP A 1 113 ? -19.240 -1.987 4.807 1.00 84.31 113 ASP A CA 1
ATOM 890 C C . ASP A 1 113 ? -18.405 -1.619 3.572 1.00 84.31 113 ASP A C 1
ATOM 892 O O . ASP A 1 113 ? -18.440 -2.345 2.579 1.00 84.31 113 ASP A O 1
ATOM 896 N N . ALA A 1 114 ? -17.599 -0.556 3.646 1.00 82.56 114 ALA A N 1
ATOM 897 C CA . ALA A 1 114 ? -16.722 -0.125 2.557 1.00 82.56 114 ALA A CA 1
ATOM 898 C C . ALA A 1 114 ? -15.516 -1.059 2.341 1.00 82.56 114 ALA A C 1
ATOM 900 O O . ALA A 1 114 ? -14.96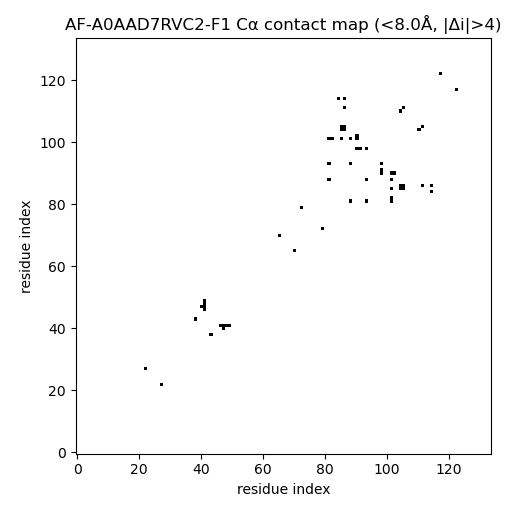0 -1.093 1.245 1.00 82.56 114 ALA A O 1
ATOM 901 N N . PHE A 1 115 ? -15.124 -1.828 3.362 1.00 84.31 115 PHE A N 1
ATOM 902 C CA . PHE A 1 115 ? -14.019 -2.796 3.300 1.00 84.31 115 PHE A CA 1
ATOM 903 C C . PHE A 1 115 ? -14.484 -4.243 3.088 1.00 84.31 115 PHE A C 1
ATOM 905 O O . PHE A 1 115 ? -13.673 -5.174 3.159 1.00 84.31 115 PHE A O 1
ATOM 912 N N . LYS A 1 116 ? -15.777 -4.463 2.814 1.00 79.75 116 LYS A N 1
ATOM 913 C CA . LYS A 1 116 ? -16.254 -5.787 2.410 1.00 79.75 116 LYS A CA 1
ATOM 914 C C . LYS A 1 116 ? -15.551 -6.206 1.117 1.00 79.75 116 LYS A C 1
ATOM 916 O O . LYS A 1 116 ? -15.374 -5.381 0.219 1.00 79.75 116 LYS A O 1
ATOM 921 N N . PRO A 1 117 ? -15.135 -7.476 1.001 1.00 71.62 117 PRO A N 1
ATOM 922 C CA . PRO A 1 117 ? -14.581 -7.978 -0.241 1.00 71.62 117 PRO A CA 1
ATOM 923 C C . PRO A 1 117 ? -15.681 -7.946 -1.303 1.00 71.62 117 PRO A C 1
ATOM 925 O O . PRO A 1 117 ? -16.554 -8.808 -1.334 1.00 71.62 117 PRO A O 1
ATOM 928 N N . ASN A 1 118 ? -15.642 -6.939 -2.167 1.00 70.62 118 ASN A N 1
ATOM 929 C CA . ASN A 1 118 ? -16.440 -6.936 -3.382 1.00 70.62 118 ASN A CA 1
ATOM 930 C C . ASN A 1 118 ? -15.774 -7.912 -4.345 1.00 70.62 118 ASN A C 1
ATOM 932 O O . ASN A 1 118 ? -14.568 -7.795 -4.600 1.00 70.62 118 ASN A O 1
ATOM 936 N N . SER A 1 119 ? -16.517 -8.880 -4.881 1.00 73.00 119 SER A N 1
ATOM 937 C CA . SER A 1 119 ? -15.939 -9.661 -5.966 1.00 73.00 119 SER A CA 1
ATOM 938 C C . SER A 1 119 ? -15.771 -8.747 -7.183 1.00 73.00 119 SER A C 1
ATOM 940 O O . SER A 1 119 ? -16.554 -7.822 -7.413 1.00 73.00 119 SER A O 1
ATOM 942 N N . LEU A 1 120 ? -14.747 -9.012 -7.994 1.00 75.94 120 LEU A N 1
ATOM 943 C CA . LEU A 1 120 ? -14.580 -8.354 -9.295 1.00 75.94 120 LEU A CA 1
ATOM 944 C C . LEU A 1 120 ? -15.862 -8.448 -10.143 1.00 75.94 120 LEU A C 1
ATOM 946 O O . LEU A 1 120 ? -16.169 -7.534 -10.900 1.00 75.94 120 LEU A O 1
ATOM 950 N N . ILE A 1 121 ? -16.628 -9.530 -9.975 1.00 80.31 121 ILE A N 1
ATOM 951 C CA . ILE A 1 121 ? -17.909 -9.759 -10.646 1.00 80.31 121 ILE A CA 1
ATOM 952 C C . ILE A 1 121 ? -18.957 -8.747 -10.167 1.00 80.31 121 ILE A C 1
ATOM 954 O O . ILE A 1 121 ? -19.610 -8.130 -11.003 1.00 80.31 121 ILE A O 1
ATOM 958 N N . ASP A 1 122 ? -19.075 -8.521 -8.856 1.00 80.38 122 ASP A N 1
ATOM 959 C CA . ASP A 1 122 ? -20.021 -7.550 -8.285 1.00 80.38 122 ASP A CA 1
ATOM 960 C C . ASP A 1 122 ? -19.686 -6.122 -8.734 1.00 80.38 122 ASP A C 1
ATOM 962 O O . ASP A 1 122 ? -20.577 -5.338 -9.064 1.00 80.38 122 ASP A O 1
ATOM 966 N N . PHE A 1 123 ? -18.390 -5.805 -8.824 1.00 74.88 123 PHE A N 1
ATOM 967 C CA . PHE A 1 123 ? -17.911 -4.523 -9.339 1.00 74.88 123 PHE A CA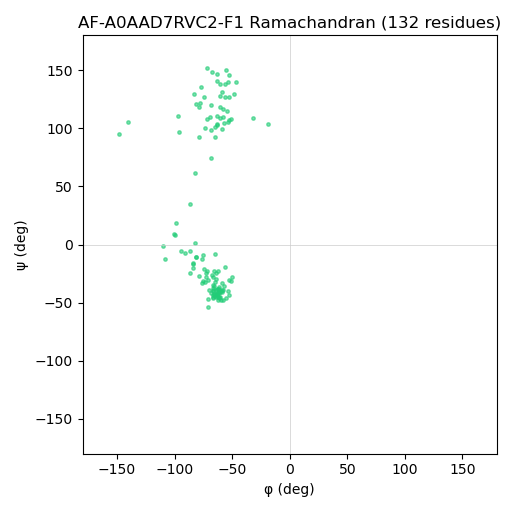 1
ATOM 968 C C . PHE A 1 123 ? -18.316 -4.299 -10.809 1.00 74.88 123 PHE A C 1
ATOM 970 O O . PHE A 1 123 ? -18.870 -3.250 -11.139 1.00 74.88 123 PHE A O 1
ATOM 977 N N . TYR A 1 124 ? -18.104 -5.285 -11.691 1.00 82.12 124 TYR A N 1
ATOM 978 C CA . TYR A 1 124 ? -18.499 -5.187 -13.107 1.00 82.12 124 TYR A CA 1
ATOM 979 C C . TYR A 1 124 ? -20.013 -5.295 -13.343 1.00 82.12 124 TYR A C 1
ATOM 981 O O . TYR A 1 124 ? -20.515 -4.805 -14.356 1.00 82.12 124 TYR A O 1
ATOM 989 N N . ALA A 1 125 ? -20.758 -5.935 -12.441 1.00 81.56 125 ALA A N 1
ATOM 990 C CA . ALA A 1 125 ? -22.216 -5.969 -12.503 1.00 81.56 125 ALA A CA 1
ATOM 991 C C . ALA A 1 125 ? -22.815 -4.588 -12.191 1.00 81.56 125 ALA A C 1
ATOM 993 O O . ALA A 1 125 ? -23.749 -4.154 -12.864 1.00 81.56 125 ALA A O 1
ATOM 994 N N . ALA A 1 126 ? -22.238 -3.862 -11.227 1.00 76.12 126 ALA A N 1
ATOM 995 C CA . ALA A 1 126 ? -22.675 -2.512 -10.877 1.00 76.12 126 ALA A CA 1
ATOM 996 C C . ALA A 1 126 ? -22.456 -1.495 -12.014 1.00 76.12 126 ALA A C 1
ATOM 998 O O . ALA A 1 126 ? -23.269 -0.589 -12.183 1.00 76.12 126 ALA A O 1
ATOM 999 N N . SER A 1 127 ? -21.413 -1.665 -12.837 1.00 65.50 127 SER A N 1
ATOM 1000 C CA . SER A 1 127 ? -21.081 -0.729 -13.924 1.00 65.50 127 SER A CA 1
ATOM 1001 C C . SER A 1 127 ? -21.995 -0.814 -15.156 1.00 65.50 127 SER A C 1
ATOM 1003 O O . SER A 1 127 ? -21.882 0.020 -16.048 1.00 65.50 127 SER A O 1
ATOM 1005 N N . GLN A 1 128 ? -22.877 -1.816 -15.252 1.00 64.50 128 GLN A N 1
ATOM 1006 C CA . GLN A 1 128 ? -23.803 -1.976 -16.390 1.00 64.50 128 GLN A CA 1
ATOM 1007 C C . GLN A 1 128 ? -25.156 -1.274 -16.178 1.00 64.50 128 GLN A C 1
ATOM 1009 O O . GLN A 1 128 ? -25.950 -1.168 -17.114 1.00 64.50 128 GLN A O 1
ATOM 1014 N N . ASN A 1 129 ? -25.410 -0.751 -14.973 1.00 56.91 129 ASN A N 1
ATOM 1015 C CA . ASN A 1 129 ? -26.649 -0.037 -14.658 1.00 56.91 129 ASN A CA 1
ATOM 1016 C C . ASN A 1 129 ? -26.664 1.430 -15.116 1.00 56.91 129 ASN A C 1
ATOM 1018 O O . ASN A 1 129 ? -27.741 2.015 -15.176 1.00 56.91 129 ASN A O 1
ATOM 1022 N N . ASP A 1 130 ? -25.528 1.993 -15.538 1.00 55.25 130 ASP A N 1
ATOM 1023 C CA . ASP A 1 130 ? -25.456 3.337 -16.133 1.00 55.25 130 ASP A CA 1
ATOM 1024 C C . ASP A 1 130 ? -25.716 3.306 -17.651 1.00 55.25 130 ASP A C 1
ATOM 1026 O O . ASP A 1 130 ? -25.129 4.057 -18.432 1.00 55.25 130 ASP A O 1
ATOM 1030 N N . THR A 1 131 ? -26.608 2.415 -18.098 1.00 56.03 131 THR A N 1
ATOM 1031 C CA . THR A 1 131 ? -27.140 2.477 -19.461 1.00 56.03 131 THR A CA 1
ATOM 1032 C C . THR A 1 131 ? -28.008 3.724 -19.549 1.00 56.03 131 THR A C 1
ATOM 1034 O O . THR A 1 131 ? -29.144 3.733 -19.082 1.00 56.03 131 THR A O 1
ATOM 1037 N N . TYR A 1 132 ? -27.405 4.778 -20.101 1.00 54.69 132 TYR A N 1
ATOM 1038 C CA . TYR A 1 132 ? -27.980 6.061 -20.485 1.00 54.69 132 TYR A CA 1
ATOM 1039 C C . TYR A 1 132 ? -29.506 6.008 -20.623 1.00 54.69 132 TYR A C 1
ATOM 1041 O O . TYR A 1 132 ? -30.035 5.504 -21.617 1.00 54.69 132 TYR A O 1
ATOM 1049 N N . LEU A 1 133 ? -30.204 6.544 -19.616 1.00 49.03 133 LEU A N 1
ATOM 1050 C CA . LEU A 1 133 ? -31.582 6.980 -19.787 1.00 49.03 133 LEU A CA 1
ATOM 1051 C C . LEU A 1 133 ? -31.565 8.027 -20.909 1.00 49.03 133 LEU A C 1
ATOM 1053 O O . LEU A 1 133 ? -30.967 9.093 -20.764 1.00 49.03 133 LEU A O 1
ATOM 1057 N N . THR A 1 134 ? -32.133 7.608 -22.037 1.00 47.28 134 THR A N 1
ATOM 1058 C CA . THR A 1 134 ? -32.432 8.354 -23.268 1.00 47.28 134 THR A CA 1
ATOM 1059 C C . THR A 1 134 ? -32.992 9.745 -23.037 1.00 47.28 134 THR A C 1
ATOM 1061 O O . THR A 1 134 ? -33.851 9.868 -22.132 1.00 47.28 134 THR A O 1
#

Secondary structure (DSSP, 8-state):
-------PPP--------PPP---TTHHHHTS-----PPPHHHH-TTS---HHHHHHHHHHHHHHHHHHTHHHHHTHHHHHHHHSGGGS-TTTS-HHHHHHHHHHHT-HHHHHHTS---HHHHHHHTTS-----

Sequence (134 aa):
MDVLSSEVPPKKKRTGGLFPSLLSSTDLLLQIPPTNTSLPVWEQNPAVPFPAEKCVEALEMLKAEFGVRFRQLHVNAKEIRLFQNPFVADIDEAQPSYQFELAELQNCDVLKDAFKPNSLIDFYAASQNDTYLT

Mean predicted aligned error: 18.04 Å